Protein AF-A0A937B670-F1 (afdb_monomer_lite)

Radius of gyration: 13.66 Å; chains: 1; bounding box: 29×11×40 Å

Sequence (52 aa):
MRCAFIERNIPIGYFGALADVAHLVAFLASPVAPCTKGAAIPVDGGMQYLAY

Foldseek 3Di:
DVQVCQVVQAQQRDFDDPVLVVVVVVVCPDPVNPPPPPDDDDSGNCNVVVVD

Structure (mmCIF, N/CA/C/O backbone):
data_AF-A0A937B670-F1
#
_entry.id   AF-A0A937B670-F1
#
loop_
_atom_site.group_PDB
_atom_site.id
_atom_site.type_symbol
_atom_site.label_atom_id
_atom_site.label_alt_id
_atom_site.label_comp_id
_atom_site.label_asym_id
_atom_site.label_entity_id
_atom_site.label_seq_id
_atom_site.pdbx_PDB_ins_code
_atom_site.Cartn_x
_atom_site.Cartn_y
_atom_site.Cartn_z
_atom_site.occupancy
_atom_site.B_iso_or_equiv
_atom_site.auth_seq_id
_atom_site.auth_comp_id
_atom_site.auth_asym_id
_atom_site.auth_atom_id
_atom_site.pdbx_PDB_model_num
ATOM 1 N N . MET A 1 1 ? 4.676 5.490 -27.606 1.00 78.38 1 MET A N 1
ATOM 2 C CA . MET A 1 1 ? 5.092 6.255 -26.405 1.00 78.38 1 MET A CA 1
ATOM 3 C C . MET A 1 1 ? 4.572 5.636 -25.109 1.00 78.38 1 MET A C 1
ATOM 5 O O . MET A 1 1 ? 5.399 5.299 -24.280 1.00 78.38 1 MET A O 1
ATOM 9 N N . ARG A 1 2 ? 3.259 5.399 -24.943 1.00 84.69 2 ARG A N 1
ATOM 10 C CA . ARG A 1 2 ? 2.690 4.804 -23.713 1.00 84.69 2 ARG A CA 1
ATOM 11 C C . ARG A 1 2 ? 3.230 3.406 -23.359 1.00 84.69 2 ARG A C 1
ATOM 13 O O . ARG A 1 2 ? 3.717 3.234 -22.254 1.00 84.69 2 ARG A O 1
ATOM 20 N N . CYS A 1 3 ? 3.168 2.426 -24.264 1.00 86.12 3 CYS A N 1
ATOM 21 C CA . CYS A 1 3 ? 3.588 1.048 -23.946 1.00 86.12 3 CYS A CA 1
ATOM 22 C C . CYS A 1 3 ? 5.074 0.959 -23.569 1.00 86.12 3 CYS A C 1
ATOM 24 O O . CYS A 1 3 ? 5.410 0.384 -22.545 1.00 86.12 3 CYS A O 1
ATOM 26 N N . ALA A 1 4 ? 5.936 1.651 -24.319 1.00 87.62 4 ALA A N 1
ATOM 27 C CA . ALA A 1 4 ? 7.365 1.726 -24.018 1.00 87.62 4 ALA A CA 1
ATOM 28 C C . ALA A 1 4 ? 7.668 2.372 -22.652 1.00 87.62 4 ALA A C 1
ATOM 30 O O . ALA A 1 4 ? 8.677 2.051 -22.035 1.00 87.62 4 ALA A O 1
ATOM 31 N N . PHE A 1 5 ? 6.820 3.291 -22.173 1.00 86.50 5 PHE A N 1
ATOM 32 C CA . PHE A 1 5 ? 6.948 3.830 -20.819 1.00 86.50 5 PHE A CA 1
ATOM 33 C C . PHE A 1 5 ? 6.599 2.773 -19.767 1.00 86.50 5 PHE A C 1
ATOM 35 O O . PHE A 1 5 ? 7.347 2.615 -18.806 1.00 86.50 5 PHE A O 1
ATOM 42 N N . ILE A 1 6 ? 5.498 2.043 -19.967 1.00 86.81 6 ILE A N 1
ATOM 43 C CA . ILE A 1 6 ? 5.042 0.990 -19.051 1.00 86.81 6 ILE A CA 1
ATOM 44 C C . ILE A 1 6 ? 6.117 -0.089 -18.911 1.00 86.81 6 ILE A C 1
ATOM 46 O O . ILE A 1 6 ? 6.550 -0.363 -17.802 1.00 86.81 6 ILE A O 1
ATOM 50 N N . GLU A 1 7 ? 6.609 -0.624 -20.027 1.00 87.12 7 GLU A N 1
ATOM 51 C CA . GLU A 1 7 ? 7.636 -1.677 -20.041 1.00 87.12 7 GLU A CA 1
ATOM 52 C C . GLU A 1 7 ? 8.919 -1.279 -19.303 1.00 87.12 7 GLU A C 1
ATOM 54 O O . GLU A 1 7 ? 9.580 -2.123 -18.708 1.00 87.12 7 GLU A O 1
ATOM 59 N N . ARG A 1 8 ? 9.290 0.005 -19.353 1.00 85.75 8 ARG A N 1
ATOM 60 C CA . ARG A 1 8 ? 10.546 0.498 -18.775 1.00 85.75 8 ARG A CA 1
ATOM 61 C C . ARG A 1 8 ? 10.442 0.892 -17.309 1.00 85.75 8 ARG A C 1
ATOM 63 O O . ARG A 1 8 ? 11.458 0.871 -16.627 1.00 85.75 8 ARG A O 1
ATOM 70 N N . ASN A 1 9 ? 9.266 1.323 -16.858 1.00 86.06 9 ASN A N 1
ATOM 71 C CA . ASN A 1 9 ? 9.123 1.982 -15.558 1.00 86.06 9 ASN A CA 1
ATOM 72 C C . ASN A 1 9 ? 8.158 1.265 -14.619 1.00 86.06 9 ASN A C 1
ATOM 74 O O . ASN A 1 9 ? 8.239 1.487 -13.420 1.00 86.06 9 ASN A O 1
ATOM 78 N N . ILE A 1 10 ? 7.251 0.432 -15.134 1.00 88.25 10 ILE A N 1
ATOM 79 C CA . ILE A 1 10 ? 6.183 -0.188 -14.351 1.00 88.25 10 ILE A CA 1
ATOM 80 C C . ILE A 1 10 ? 6.347 -1.713 -14.405 1.00 88.25 10 ILE A C 1
ATOM 82 O O . ILE A 1 10 ? 5.856 -2.342 -15.345 1.00 88.25 10 ILE A O 1
ATOM 86 N N . PRO A 1 11 ? 7.004 -2.329 -13.404 1.00 87.69 11 PRO A N 1
ATOM 87 C CA . PRO A 1 11 ? 7.235 -3.773 -13.364 1.00 87.69 11 PRO A CA 1
ATOM 88 C C . PRO A 1 11 ? 5.978 -4.627 -13.519 1.0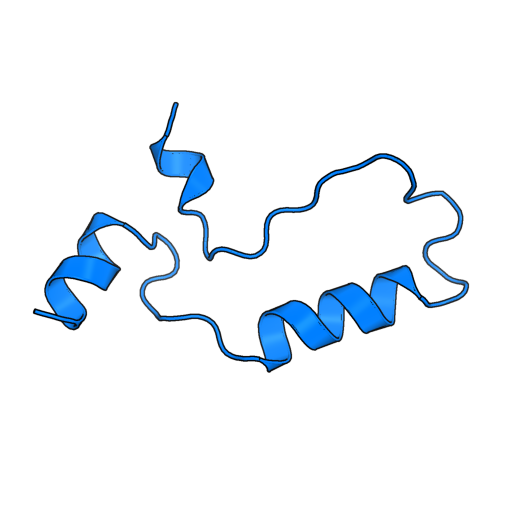0 87.69 11 PRO A C 1
ATOM 90 O O . PRO A 1 11 ? 6.025 -5.675 -14.158 1.00 87.69 11 PRO A O 1
ATOM 93 N N . ILE A 1 12 ? 4.839 -4.176 -12.984 1.00 88.69 12 ILE A N 1
ATOM 94 C CA . ILE A 1 12 ? 3.568 -4.903 -13.117 1.00 88.69 12 ILE A CA 1
ATOM 95 C C . ILE A 1 12 ? 3.013 -4.899 -14.558 1.00 88.69 12 ILE A C 1
ATOM 97 O O . ILE A 1 12 ? 2.078 -5.632 -14.870 1.00 88.69 12 ILE A O 1
ATOM 101 N N . GLY A 1 13 ? 3.589 -4.104 -15.466 1.00 88.31 13 GLY A N 1
ATOM 102 C CA . GLY A 1 13 ? 3.316 -4.175 -16.902 1.00 88.31 13 GLY A CA 1
ATOM 103 C C . GLY A 1 13 ? 2.033 -3.478 -17.359 1.00 88.31 13 GLY A C 1
ATOM 104 O O . GLY A 1 13 ? 1.670 -3.577 -18.531 1.00 88.31 13 GLY A O 1
ATOM 105 N N . TYR A 1 14 ? 1.348 -2.742 -16.480 1.00 89.38 14 TYR A N 1
ATOM 106 C CA . TYR A 1 14 ? 0.184 -1.933 -16.842 1.00 89.38 14 TYR A CA 1
ATOM 107 C C . TYR A 1 14 ? 0.058 -0.678 -15.974 1.00 89.38 14 TYR A C 1
A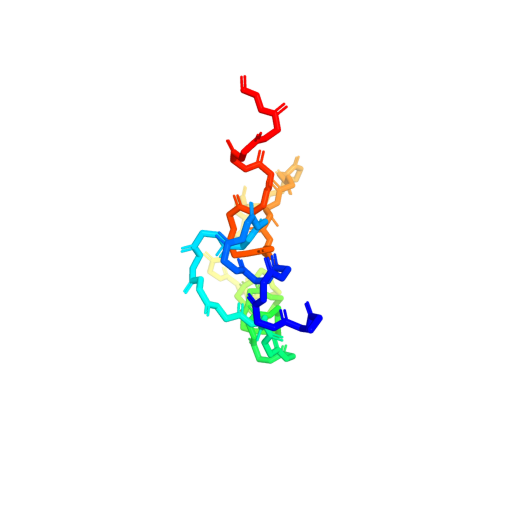TOM 109 O O . TYR A 1 14 ? 0.592 -0.604 -14.873 1.00 89.38 14 TYR A O 1
ATOM 117 N N . PHE A 1 15 ? -0.666 0.327 -16.473 1.00 89.31 15 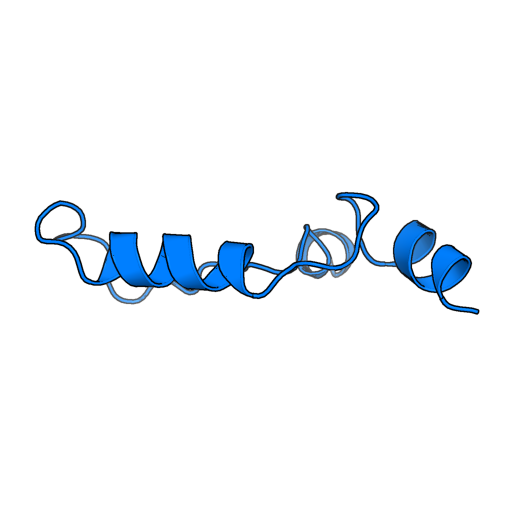PHE A N 1
ATOM 118 C CA . PHE A 1 15 ? -0.990 1.510 -15.672 1.00 89.31 15 PHE A CA 1
ATOM 119 C C . PHE A 1 15 ? -2.062 1.186 -14.644 1.00 89.31 15 PHE A C 1
ATOM 121 O O . PHE A 1 15 ? -3.145 0.747 -15.029 1.00 89.31 15 PHE A O 1
ATOM 128 N N . GLY A 1 16 ? -1.778 1.497 -13.381 1.00 88.75 16 GLY A N 1
ATOM 129 C CA . GLY A 1 16 ? -2.730 1.328 -12.293 1.00 88.75 16 GLY A CA 1
ATOM 130 C C . GLY A 1 16 ? -4.078 1.997 -12.570 1.00 88.75 16 GLY A C 1
ATOM 131 O O . GLY A 1 16 ? -4.172 3.054 -13.204 1.00 88.75 16 GLY A O 1
ATOM 132 N N . ALA A 1 17 ? -5.130 1.356 -12.084 1.00 92.75 17 ALA A N 1
ATOM 133 C CA . ALA A 1 17 ? -6.485 1.863 -12.062 1.00 92.75 17 ALA A CA 1
ATOM 134 C C . ALA A 1 17 ? -6.775 2.555 -10.725 1.00 92.75 17 ALA A C 1
ATOM 136 O O . ALA A 1 17 ? -6.141 2.297 -9.704 1.00 92.75 17 ALA A O 1
ATOM 137 N N . LEU A 1 18 ? -7.822 3.382 -10.700 1.00 93.12 18 LEU A N 1
ATOM 138 C CA . LEU A 1 18 ? -8.299 4.009 -9.461 1.00 93.12 18 LEU A CA 1
ATOM 139 C C . LEU A 1 18 ? -8.608 2.971 -8.365 1.00 93.12 18 LEU A C 1
ATOM 141 O O . LEU A 1 18 ? -8.397 3.224 -7.180 1.00 93.12 18 LEU A O 1
ATOM 145 N N . ALA A 1 19 ? -9.075 1.791 -8.779 1.00 94.62 19 ALA A N 1
ATOM 146 C CA . ALA A 1 19 ? -9.380 0.682 -7.889 1.00 94.62 19 ALA A CA 1
ATOM 147 C C . ALA A 1 19 ? -8.155 0.197 -7.092 1.00 94.62 19 ALA A C 1
ATOM 149 O O . ALA A 1 19 ? -8.316 -0.205 -5.942 1.00 94.62 19 ALA A O 1
ATOM 150 N N . ASP A 1 20 ? -6.945 0.271 -7.652 1.00 92.38 20 ASP A N 1
ATOM 151 C CA . ASP A 1 20 ? -5.729 -0.225 -6.994 1.00 92.38 20 ASP A CA 1
ATOM 152 C C . ASP A 1 20 ? -5.419 0.572 -5.715 1.00 92.38 20 ASP A C 1
ATOM 154 O O . ASP A 1 20 ? -5.047 0.004 -4.689 1.00 92.38 20 ASP A O 1
ATOM 158 N N . VAL A 1 21 ? -5.669 1.886 -5.733 1.00 94.56 21 VAL A N 1
ATOM 159 C CA . VAL A 1 21 ? -5.522 2.759 -4.556 1.00 94.56 21 VAL A CA 1
ATOM 160 C C . VAL A 1 21 ? -6.747 2.670 -3.645 1.00 94.56 21 VAL A C 1
ATOM 162 O O . VAL A 1 21 ? -6.610 2.615 -2.422 1.00 94.56 21 VAL A O 1
ATOM 165 N N . ALA A 1 22 ? -7.952 2.634 -4.221 1.00 96.44 22 ALA A N 1
ATOM 166 C CA . ALA A 1 22 ? -9.197 2.649 -3.457 1.00 96.44 22 ALA A CA 1
ATOM 167 C C . ALA A 1 22 ? -9.320 1.449 -2.505 1.00 96.44 22 ALA A C 1
ATOM 169 O O . ALA A 1 22 ? -9.721 1.624 -1.354 1.00 96.44 22 ALA A O 1
ATOM 170 N N . HIS A 1 23 ? -8.931 0.249 -2.945 1.00 95.88 23 HIS A N 1
ATOM 171 C CA . HIS A 1 23 ? -8.959 -0.937 -2.088 1.00 95.88 23 HIS A CA 1
ATOM 172 C C . HIS A 1 23 ? -7.981 -0.832 -0.914 1.00 95.88 23 HIS A C 1
ATOM 174 O O . HIS A 1 23 ? -8.347 -1.186 0.207 1.00 95.88 23 HIS A O 1
ATOM 180 N N . LEU A 1 24 ? -6.771 -0.301 -1.135 1.00 95.44 24 LEU A N 1
ATOM 181 C CA . LEU A 1 24 ? -5.816 -0.092 -0.046 1.00 95.44 24 LEU A CA 1
ATOM 182 C C . LEU A 1 24 ? -6.354 0.921 0.969 1.00 95.44 24 LEU A C 1
ATOM 184 O O . LEU A 1 24 ? -6.296 0.675 2.171 1.00 95.44 24 LEU A O 1
ATOM 188 N N . VAL A 1 25 ? -6.916 2.037 0.499 1.00 95.81 25 VAL A N 1
ATOM 189 C CA . VAL A 1 25 ? -7.519 3.049 1.379 1.00 95.81 25 VAL A CA 1
ATOM 190 C C . VAL A 1 25 ? -8.671 2.450 2.184 1.00 95.81 25 VAL A C 1
ATOM 192 O O . VAL A 1 25 ? -8.727 2.646 3.396 1.00 95.81 25 VAL A O 1
ATOM 195 N N . ALA A 1 26 ? -9.554 1.680 1.544 1.00 96.56 26 ALA A N 1
ATOM 196 C CA . ALA A 1 26 ? -10.658 1.009 2.225 1.00 96.56 26 ALA A CA 1
ATOM 197 C C . ALA A 1 26 ? -10.158 0.036 3.306 1.00 96.56 26 ALA A C 1
ATOM 199 O O . ALA A 1 26 ? -10.694 0.019 4.412 1.00 96.56 26 ALA A O 1
ATOM 200 N N . PHE A 1 27 ? -9.099 -0.727 3.020 1.00 95.38 27 PHE A N 1
ATOM 201 C CA . PHE A 1 27 ? -8.456 -1.599 4.001 1.00 95.38 27 PHE A CA 1
ATOM 202 C C . PHE A 1 27 ? -7.863 -0.807 5.176 1.00 95.38 27 PHE A C 1
ATOM 204 O O . PHE A 1 27 ? -8.130 -1.141 6.329 1.00 95.38 27 PHE A O 1
ATOM 211 N N . LEU A 1 28 ? -7.113 0.265 4.917 1.00 95.50 28 LEU A N 1
ATOM 212 C CA . LEU A 1 28 ? -6.494 1.082 5.970 1.00 95.50 28 LEU A CA 1
ATOM 213 C C . LEU A 1 28 ? -7.521 1.819 6.840 1.00 95.50 28 LEU A C 1
ATOM 215 O O . LEU A 1 28 ? -7.288 2.011 8.030 1.00 95.50 28 LEU A O 1
ATOM 219 N N . ALA A 1 29 ? -8.658 2.211 6.266 1.00 95.25 29 ALA A N 1
ATOM 220 C CA . ALA A 1 29 ? -9.759 2.839 6.994 1.00 95.25 29 ALA A CA 1
ATOM 221 C C . ALA A 1 29 ? -10.587 1.841 7.825 1.00 95.25 29 ALA A C 1
ATOM 223 O O . ALA A 1 29 ? -11.421 2.245 8.637 1.00 95.25 29 ALA A O 1
ATOM 224 N N . SER A 1 30 ? -10.394 0.540 7.611 1.00 96.19 30 SER A N 1
ATOM 225 C CA . SER A 1 30 ? -11.170 -0.507 8.267 1.00 96.19 30 SER A CA 1
ATOM 226 C C . SER A 1 30 ? -10.658 -0.816 9.685 1.00 96.19 30 SER A C 1
ATOM 228 O O . SER A 1 30 ? -9.479 -0.613 9.993 1.00 96.19 30 SER A O 1
ATOM 230 N N . PRO A 1 31 ? -11.501 -1.399 10.560 1.00 94.88 31 PRO A N 1
ATOM 231 C CA . PRO A 1 31 ? -11.090 -1.782 11.911 1.00 94.88 31 PRO A CA 1
ATOM 232 C C . PRO A 1 31 ? -10.065 -2.926 11.954 1.00 94.88 31 PRO A C 1
ATOM 234 O O . PRO A 1 31 ? -9.542 -3.212 13.028 1.00 94.88 31 PRO A O 1
ATOM 237 N N . VAL A 1 32 ? -9.765 -3.586 10.827 1.00 95.12 32 VAL A N 1
ATOM 238 C CA . VAL A 1 32 ? -8.812 -4.710 10.777 1.00 95.12 32 VAL A CA 1
ATOM 239 C C . VAL A 1 32 ? -7.359 -4.279 10.554 1.00 95.12 32 VAL A C 1
ATOM 241 O O . VAL A 1 32 ? -6.464 -5.113 10.654 1.00 95.12 32 VAL A O 1
ATOM 244 N N . ALA A 1 33 ? -7.097 -2.985 10.334 1.00 93.81 33 ALA A N 1
ATOM 245 C CA . ALA A 1 33 ? -5.748 -2.422 10.208 1.00 93.81 33 ALA A CA 1
ATOM 246 C C . ALA A 1 33 ? -5.311 -1.536 11.409 1.00 93.81 33 ALA A C 1
ATOM 248 O O . ALA A 1 33 ? -4.645 -0.518 11.203 1.00 93.81 33 ALA A O 1
ATOM 249 N N . PRO A 1 34 ? -5.624 -1.871 12.682 1.00 89.88 34 PRO A N 1
ATOM 250 C CA . PRO A 1 34 ? -5.454 -0.942 13.809 1.00 89.88 34 PRO A CA 1
ATOM 251 C C . PRO A 1 34 ? -3.986 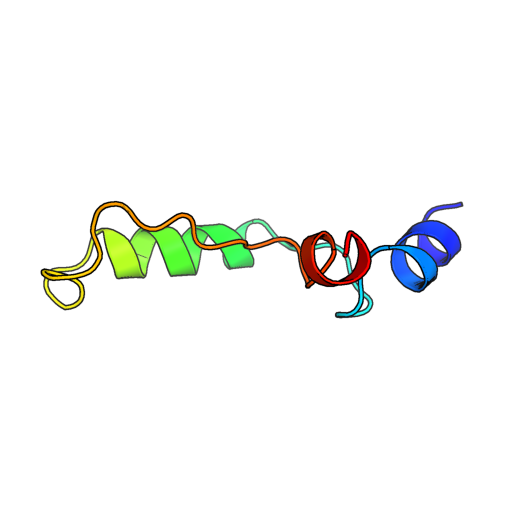-0.586 14.103 1.00 89.88 34 PRO A C 1
ATOM 253 O O . PRO A 1 34 ? -3.702 0.474 14.678 1.00 89.88 34 PRO A O 1
ATOM 256 N N . CYS A 1 35 ? -3.059 -1.462 13.706 1.00 88.31 35 CYS A N 1
ATOM 257 C CA . CYS A 1 35 ? -1.619 -1.316 13.910 1.00 88.31 35 CYS A CA 1
ATOM 258 C C . CYS A 1 35 ? -0.891 -0.670 12.721 1.00 88.31 35 CYS A C 1
ATOM 260 O O . CYS A 1 35 ? 0.293 -0.360 12.835 1.00 88.31 35 CYS A O 1
ATOM 262 N N . THR A 1 36 ? -1.561 -0.450 11.588 1.00 88.25 36 THR A N 1
ATOM 263 C CA . THR A 1 36 ? -0.917 0.063 10.373 1.00 88.25 36 THR A CA 1
ATOM 264 C C . THR A 1 36 ? -0.891 1.589 10.401 1.00 88.25 36 THR A C 1
ATOM 266 O O . THR A 1 36 ? -1.777 2.256 9.873 1.00 88.25 36 THR A O 1
ATOM 269 N N . LYS A 1 37 ? 0.115 2.158 11.073 1.00 85.31 37 LYS A N 1
ATOM 270 C CA . LYS A 1 37 ? 0.309 3.610 11.233 1.00 85.31 37 LYS A CA 1
ATOM 271 C C . LYS A 1 37 ? 1.763 3.987 10.967 1.00 85.31 37 LYS A C 1
ATOM 273 O O . LYS A 1 37 ? 2.666 3.219 11.278 1.00 85.31 37 LYS A O 1
ATOM 278 N N . GLY A 1 38 ? 1.985 5.177 10.406 1.00 89.31 38 GLY A N 1
ATOM 279 C CA . GLY A 1 38 ? 3.331 5.711 10.146 1.00 89.31 38 GLY A CA 1
ATOM 280 C C . GLY A 1 38 ? 4.092 5.042 8.994 1.00 89.31 38 GLY A C 1
ATOM 281 O O . GLY A 1 38 ? 5.240 5.396 8.749 1.00 89.31 38 GLY A O 1
ATOM 282 N N . ALA A 1 39 ? 3.467 4.104 8.279 1.00 91.06 39 ALA A N 1
ATOM 283 C CA . ALA A 1 39 ? 4.049 3.449 7.114 1.00 91.06 39 ALA A CA 1
ATOM 284 C C . ALA A 1 39 ? 3.636 4.160 5.817 1.00 91.06 39 ALA A C 1
ATOM 286 O O . ALA A 1 39 ? 2.462 4.482 5.629 1.00 91.06 39 ALA A O 1
ATOM 287 N N . ALA A 1 40 ? 4.588 4.349 4.903 1.00 91.00 40 ALA A N 1
ATOM 288 C CA . ALA A 1 40 ? 4.305 4.697 3.516 1.00 91.00 40 ALA A CA 1
ATOM 289 C C . ALA A 1 40 ? 4.200 3.400 2.702 1.00 91.00 40 ALA A C 1
ATOM 291 O O . ALA A 1 40 ? 5.183 2.673 2.573 1.00 91.00 40 ALA A O 1
ATOM 292 N N . ILE A 1 41 ? 3.006 3.096 2.190 1.00 92.00 41 ILE A N 1
ATOM 293 C CA . ILE A 1 41 ? 2.752 1.897 1.383 1.00 92.00 41 ILE A CA 1
ATOM 294 C C . ILE A 1 41 ? 2.669 2.327 -0.088 1.00 92.00 41 ILE A C 1
ATOM 296 O O . ILE A 1 41 ? 1.715 3.019 -0.451 1.00 92.00 41 ILE A O 1
ATOM 300 N N . PRO A 1 42 ? 3.649 1.965 -0.929 1.00 91.00 42 PRO A N 1
ATOM 301 C CA . PRO A 1 42 ? 3.647 2.345 -2.334 1.00 91.00 42 PRO A CA 1
ATOM 302 C C . PRO A 1 42 ? 2.600 1.549 -3.126 1.00 91.00 42 PRO A C 1
ATOM 304 O O . PRO A 1 42 ? 2.497 0.330 -2.991 1.00 91.00 42 PRO A O 1
ATOM 307 N N . VAL A 1 43 ? 1.827 2.246 -3.965 1.00 91.38 43 VAL A N 1
ATOM 308 C CA . VAL A 1 43 ? 0.835 1.663 -4.891 1.00 91.38 43 VAL A CA 1
ATOM 309 C C . VAL A 1 43 ? 1.108 2.187 -6.296 1.00 91.38 43 VAL A C 1
ATOM 311 O O . VAL A 1 43 ? 0.346 2.963 -6.866 1.00 91.38 43 VAL A O 1
ATOM 314 N N . ASP A 1 44 ? 2.264 1.822 -6.831 1.00 89.62 44 ASP A N 1
ATOM 315 C CA . ASP A 1 44 ? 2.798 2.364 -8.082 1.00 89.62 44 ASP A CA 1
ATOM 316 C C . ASP A 1 44 ? 3.115 1.276 -9.120 1.00 89.62 44 ASP A C 1
ATOM 318 O O . ASP A 1 44 ? 3.663 1.561 -10.180 1.00 89.62 44 ASP A O 1
ATOM 322 N N . GLY A 1 45 ? 2.781 0.016 -8.835 1.00 86.62 45 GLY A N 1
ATOM 323 C CA . GLY A 1 45 ? 3.108 -1.104 -9.717 1.00 86.62 45 GLY A CA 1
ATOM 324 C C . GLY A 1 45 ? 4.587 -1.502 -9.699 1.00 86.62 45 GLY A C 1
ATOM 325 O O . GLY A 1 45 ? 5.028 -2.198 -10.614 1.00 86.62 45 GLY A O 1
ATOM 326 N N . GLY A 1 46 ? 5.342 -1.079 -8.678 1.00 86.38 46 GLY A N 1
ATOM 327 C CA . GLY A 1 46 ? 6.747 -1.425 -8.471 1.00 86.38 46 GLY A CA 1
ATOM 328 C C . GLY A 1 46 ? 7.738 -0.395 -9.010 1.00 86.38 46 GLY A C 1
ATOM 329 O O . GLY A 1 46 ? 8.925 -0.699 -9.079 1.00 86.38 46 GLY A O 1
ATOM 330 N N . MET A 1 47 ? 7.302 0.809 -9.394 1.00 84.81 47 MET A N 1
ATOM 331 C CA . MET A 1 47 ? 8.214 1.825 -9.943 1.00 84.81 47 MET A CA 1
ATOM 332 C C . MET A 1 47 ? 9.301 2.218 -8.941 1.00 84.81 47 MET A C 1
ATOM 334 O O . MET A 1 47 ? 10.468 2.334 -9.306 1.00 84.81 47 MET A O 1
ATOM 338 N N . GLN A 1 48 ? 8.942 2.368 -7.665 1.00 79.12 48 GLN A N 1
ATOM 339 C CA . GLN A 1 48 ? 9.897 2.648 -6.601 1.00 79.12 48 GLN A CA 1
ATOM 340 C C . GLN A 1 48 ? 10.939 1.535 -6.463 1.00 79.1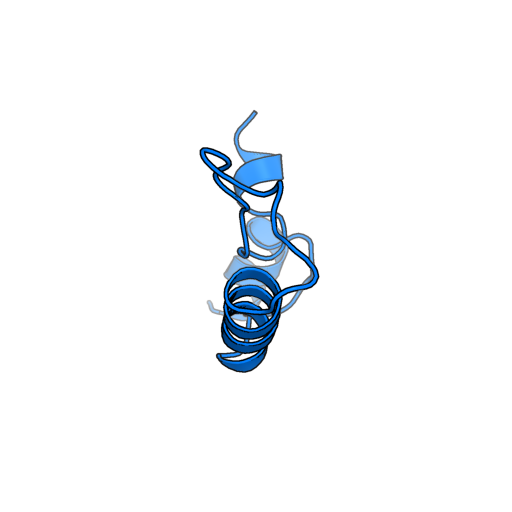2 48 GLN A C 1
ATOM 342 O O . GLN A 1 48 ? 12.060 1.854 -6.093 1.00 79.12 48 GLN A O 1
ATOM 347 N N . TYR A 1 49 ? 10.620 0.281 -6.820 1.00 71.25 49 TYR A N 1
ATOM 348 C CA . TYR A 1 49 ? 11.574 -0.833 -6.775 1.00 71.25 49 TYR A CA 1
ATOM 349 C C . TYR A 1 49 ? 12.740 -0.695 -7.762 1.00 71.25 49 TYR A C 1
ATOM 351 O O . TYR A 1 49 ? 13.823 -1.210 -7.519 1.00 71.25 49 TYR A O 1
ATOM 359 N N . LEU A 1 50 ? 12.540 0.034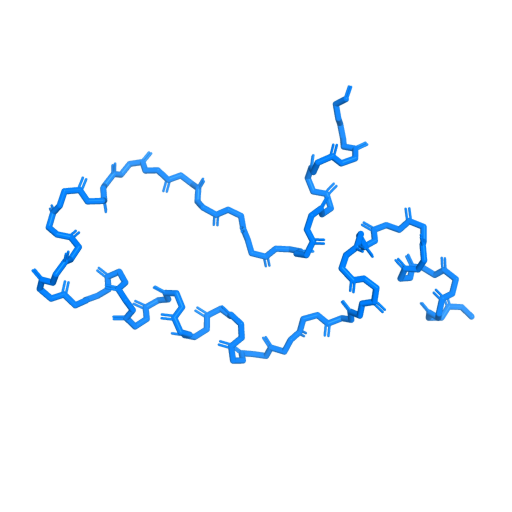 -8.860 1.00 60.88 50 LEU A N 1
ATOM 360 C CA . LEU A 1 50 ? 13.574 0.292 -9.866 1.00 60.88 50 LEU A CA 1
ATOM 361 C C . LEU A 1 50 ? 14.491 1.478 -9.508 1.00 60.88 50 LEU A C 1
ATOM 363 O O . LEU A 1 50 ? 15.419 1.768 -10.260 1.00 60.88 50 LEU A O 1
ATOM 367 N N . ALA A 1 51 ? 14.212 2.203 -8.418 1.00 59.41 51 ALA A N 1
ATOM 368 C CA . ALA A 1 51 ? 14.915 3.438 -8.060 1.00 59.41 51 ALA A CA 1
ATOM 369 C C . ALA A 1 51 ? 16.126 3.238 -7.124 1.00 59.41 51 ALA A C 1
ATOM 371 O O . ALA A 1 51 ? 16.778 4.224 -6.772 1.00 59.41 51 ALA A O 1
ATOM 372 N N . TYR A 1 52 ? 16.420 2.000 -6.724 1.00 55.09 52 TYR A N 1
ATOM 373 C CA . TYR A 1 52 ? 17.555 1.608 -5.879 1.00 55.09 52 TYR A CA 1
ATOM 374 C C . TYR A 1 52 ? 18.342 0.469 -6.524 1.00 55.09 52 TYR A C 1
ATOM 376 O O . TYR A 1 52 ? 19.582 0.479 -6.364 1.00 55.09 52 TYR A O 1
#

pLDDT: mean 87.96, std 8.82, range [55.09, 96.56]

Secondary structure (DSSP, 8-state):
-HHHHHHHH-TTSSPPPHHHHHHHHHHHTSTT-TT--S-----SSSGGGGG-